Protein AF-A0A1H8UFS1-F1 (afdb_monomer_lite)

Organism: NCBI:txid673521

Sequence (118 aa):
MDVDGSPSAYRSLVWALHEAARREATVVAACVLDDRDGLPSAAATAAARARVDAQVLRAIGETGVHGRVRTAALERPVFDALSGAARGGDLVLVTGTGKRLLRPAVPRPPARRLARGA

pLDDT: mean 78.95, std 12.79, range [48.53, 96.0]

Foldseek 3Di:
DAPQPDPVSLVVLLVVLVVQLVVVHEAEYEHEDEDPDDDDDPV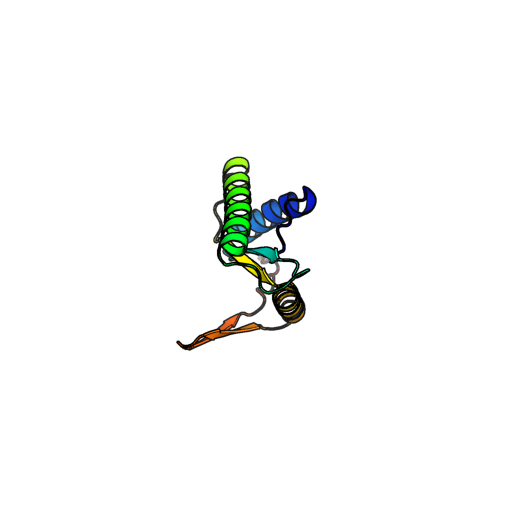NQVVRQVVSVVSNVVSCVVPVRDGHYDYGYYYPVVVVVVVVCPPQHWDWDQDPVGIDIHDPPPDDDPDDPPPPDD

Radius of gyration: 17.63 Å; chains: 1; bounding box: 48×38×59 Å

Secondary structure (DSSP, 8-state):
-B--S-HHHHHHHHHHHHHHHHHT-EEEEEEEE--SSSSPPHHHHHHHHHHHHHHHHHHHHHH----EEEEEEEEHHHHHHHHHHHTTPPEEEEETTEEEEE-----PPP--------

InterPro domains:
  IPR006016 UspA [PF00582] (3-98)

Structure (mmCIF, N/CA/C/O backbone):
data_AF-A0A1H8UFS1-F1
#
_entry.id   AF-A0A1H8UFS1-F1
#
loop_
_atom_site.group_PDB
_atom_site.id
_atom_site.type_symbol
_atom_site.label_atom_id
_atom_site.label_al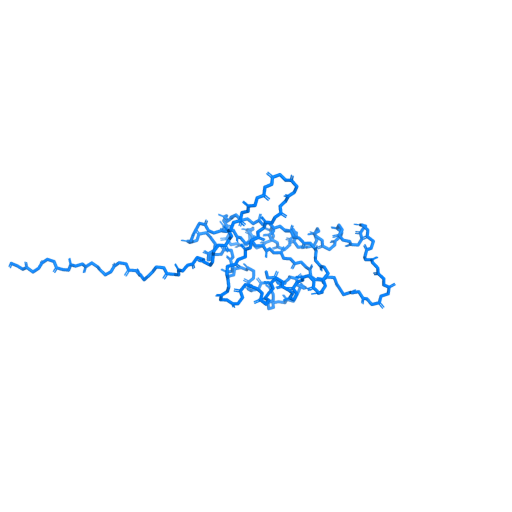t_id
_atom_site.label_comp_id
_atom_site.label_asym_id
_atom_site.label_entity_id
_atom_site.label_seq_id
_atom_site.pdbx_PDB_ins_code
_atom_site.Cartn_x
_atom_site.Cartn_y
_atom_site.Cartn_z
_atom_site.occupancy
_atom_site.B_iso_or_equiv
_atom_site.auth_seq_id
_atom_site.auth_comp_id
_atom_site.auth_asym_id
_atom_site.auth_atom_id
_atom_site.pdbx_PDB_model_num
ATOM 1 N N . MET A 1 1 ? -4.015 -0.264 -0.864 1.00 78.94 1 MET A N 1
ATOM 2 C CA . MET A 1 1 ? -4.328 0.860 -1.777 1.00 78.94 1 MET A CA 1
ATOM 3 C C . MET A 1 1 ? -3.207 0.986 -2.791 1.00 78.94 1 MET A C 1
ATOM 5 O O . MET A 1 1 ? -2.085 0.660 -2.416 1.00 78.94 1 MET A O 1
ATOM 9 N N . ASP A 1 2 ? -3.510 1.403 -4.019 1.00 84.38 2 ASP A N 1
ATOM 10 C CA . ASP A 1 2 ? -2.491 1.672 -5.043 1.00 84.38 2 ASP A CA 1
ATOM 11 C C . ASP A 1 2 ? -1.854 3.051 -4.810 1.00 84.38 2 ASP A C 1
ATOM 13 O O . ASP A 1 2 ? -2.535 4.005 -4.425 1.00 84.38 2 ASP A O 1
ATOM 17 N N . VAL A 1 3 ? -0.545 3.128 -4.999 1.00 83.69 3 VAL A N 1
ATOM 18 C CA . VAL A 1 3 ? 0.303 4.300 -4.814 1.00 83.69 3 VAL A CA 1
ATOM 19 C C . VAL A 1 3 ? 1.079 4.486 -6.114 1.00 83.69 3 VAL A C 1
ATOM 21 O O . VAL A 1 3 ? 2.217 4.044 -6.265 1.00 83.69 3 VAL A O 1
ATOM 24 N N . ASP A 1 4 ? 0.418 5.137 -7.066 1.00 80.88 4 ASP A N 1
ATOM 25 C CA . ASP A 1 4 ? 0.896 5.368 -8.434 1.00 80.88 4 ASP A CA 1
ATOM 26 C C . ASP A 1 4 ? 1.728 6.660 -8.581 1.00 80.88 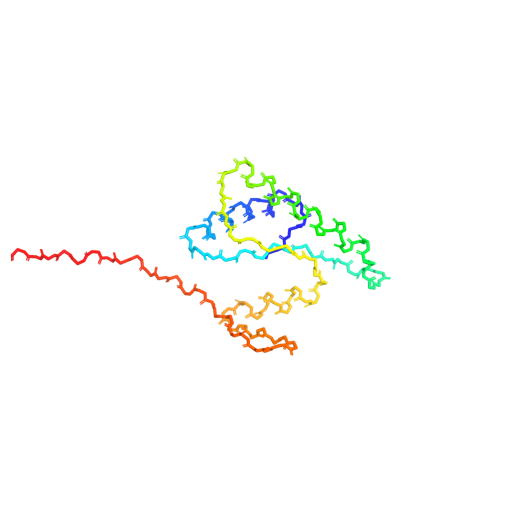4 ASP A C 1
ATOM 28 O O . ASP A 1 4 ? 2.224 6.978 -9.659 1.00 80.88 4 ASP A O 1
ATOM 32 N N . GLY A 1 5 ? 1.901 7.418 -7.491 1.00 79.31 5 GLY A N 1
ATOM 33 C CA . GLY A 1 5 ? 2.585 8.715 -7.486 1.00 79.31 5 GLY A CA 1
ATOM 34 C C . GLY A 1 5 ? 1.726 9.901 -7.918 1.00 79.31 5 GLY A C 1
ATOM 35 O O . GLY A 1 5 ? 2.217 11.030 -7.914 1.00 79.31 5 GLY A O 1
ATOM 36 N N . SER A 1 6 ? 0.444 9.690 -8.223 1.00 83.50 6 SER A N 1
ATOM 37 C CA . SER A 1 6 ? -0.490 10.783 -8.478 1.00 83.50 6 SER A CA 1
ATOM 38 C C . SER A 1 6 ? -0.781 11.591 -7.199 1.00 83.50 6 SER A C 1
ATOM 40 O O . SER A 1 6 ? -0.817 11.038 -6.090 1.00 83.50 6 SER A O 1
ATOM 42 N N . PRO A 1 7 ? -1.088 12.900 -7.311 1.00 84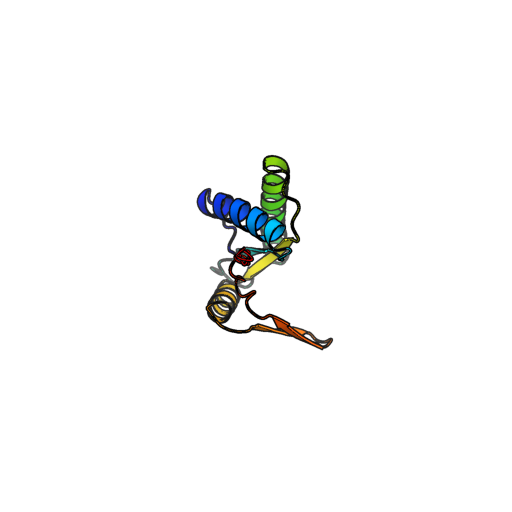.31 7 PRO A N 1
ATOM 43 C CA . PRO A 1 7 ? -1.508 13.704 -6.161 1.00 84.31 7 PRO A CA 1
ATOM 44 C C . PRO A 1 7 ? -2.748 13.144 -5.442 1.00 84.31 7 PRO A C 1
ATOM 46 O O . PRO A 1 7 ? -2.895 13.297 -4.230 1.00 84.31 7 PRO A O 1
ATOM 49 N N . SER A 1 8 ? -3.653 12.489 -6.173 1.00 79.19 8 SER A N 1
ATOM 50 C CA . SER A 1 8 ? -4.833 11.810 -5.623 1.00 79.19 8 SER A CA 1
ATOM 51 C C . SER A 1 8 ? -4.477 10.587 -4.781 1.00 79.19 8 SER A C 1
ATOM 53 O O . SER A 1 8 ? -5.025 10.430 -3.684 1.00 79.19 8 SER A O 1
ATOM 55 N N . ALA A 1 9 ? -3.553 9.745 -5.252 1.00 81.50 9 ALA A N 1
ATOM 56 C CA . ALA A 1 9 ? -3.077 8.599 -4.485 1.00 81.50 9 ALA A CA 1
ATOM 57 C C . ALA A 1 9 ? -2.348 9.057 -3.217 1.00 81.50 9 ALA A C 1
ATOM 59 O O . ALA A 1 9 ? -2.583 8.505 -2.143 1.00 81.50 9 ALA A O 1
ATOM 60 N N . TYR A 1 10 ? -1.567 10.139 -3.305 1.00 86.75 10 TYR A N 1
ATOM 61 C CA . TYR A 1 10 ? -0.892 10.717 -2.144 1.00 86.75 10 TYR A CA 1
ATOM 62 C C . TYR A 1 10 ? -1.871 11.230 -1.074 1.00 86.75 10 TYR A C 1
ATOM 64 O O . TYR A 1 10 ? -1.739 10.893 0.101 1.00 86.75 10 TYR A O 1
ATOM 72 N N . ARG A 1 11 ? -2.918 11.977 -1.459 1.00 86.06 11 ARG A N 1
ATOM 73 C CA . ARG A 1 11 ? -3.966 12.400 -0.505 1.00 86.06 11 ARG A CA 1
ATOM 74 C C . ARG A 1 11 ? -4.678 11.209 0.138 1.00 86.06 11 ARG A C 1
ATOM 76 O O . ARG A 1 11 ? -4.964 11.229 1.333 1.00 86.06 11 ARG A O 1
ATOM 83 N N . SER A 1 12 ? -4.939 10.167 -0.648 1.00 84.44 12 SER A N 1
ATOM 84 C CA . SER A 1 12 ? -5.558 8.934 -0.153 1.00 84.44 12 SER A CA 1
ATOM 85 C C . SER A 1 12 ? -4.647 8.198 0.834 1.00 84.44 12 SER A C 1
ATOM 87 O O . SER A 1 12 ? -5.138 7.643 1.814 1.00 84.44 12 SER A O 1
ATOM 89 N N . LEU A 1 13 ? -3.328 8.240 0.617 1.00 87.56 13 LEU A N 1
ATOM 90 C CA . LEU A 1 13 ? -2.329 7.667 1.519 1.00 87.56 13 LEU A CA 1
ATOM 91 C C . LEU A 1 13 ? -2.338 8.400 2.856 1.00 87.56 13 LEU A C 1
ATOM 93 O O . LEU A 1 13 ? -2.472 7.759 3.893 1.00 87.56 13 LEU A O 1
ATOM 97 N N . VAL A 1 14 ? -2.274 9.732 2.832 1.00 91.62 14 VAL A N 1
ATOM 98 C CA . VAL A 1 14 ? -2.355 10.564 4.042 1.00 91.62 14 VAL A CA 1
ATOM 99 C C . VAL A 1 14 ? -3.622 10.243 4.838 1.00 91.62 14 VAL A C 1
ATOM 101 O O . VAL A 1 14 ? -3.550 9.974 6.038 1.00 91.62 14 VAL A O 1
ATOM 104 N N . TRP A 1 15 ? -4.777 10.185 4.171 1.00 88.62 15 TRP A N 1
ATOM 105 C CA . TRP A 1 15 ? -6.031 9.807 4.823 1.00 88.62 15 TRP A CA 1
ATOM 106 C C . TRP A 1 15 ? -5.972 8.398 5.433 1.00 88.62 15 TRP A C 1
ATOM 108 O O . TRP A 1 15 ? -6.351 8.209 6.589 1.00 88.62 15 TRP A O 1
ATOM 118 N N . ALA A 1 16 ? -5.453 7.414 4.692 1.00 85.12 16 ALA A N 1
ATOM 119 C CA . ALA A 1 16 ? -5.345 6.037 5.164 1.00 85.12 16 ALA A CA 1
ATOM 120 C C . ALA A 1 16 ? -4.426 5.914 6.390 1.00 85.12 16 ALA A C 1
ATOM 122 O O . ALA A 1 16 ? -4.741 5.152 7.302 1.00 85.12 16 ALA A O 1
ATOM 123 N N . LEU A 1 17 ? -3.329 6.677 6.447 1.00 88.44 17 LEU A N 1
ATOM 124 C CA . LEU A 1 17 ? -2.431 6.721 7.605 1.00 88.44 17 LEU A CA 1
ATOM 125 C C . LEU A 1 17 ? -3.130 7.284 8.844 1.00 88.44 17 LEU A C 1
ATOM 127 O O . LEU A 1 17 ? -3.067 6.667 9.910 1.00 88.44 17 LEU A O 1
ATOM 131 N N . HIS A 1 18 ? -3.843 8.406 8.704 1.00 87.12 18 HIS A N 1
ATOM 132 C CA . HIS A 1 18 ? -4.648 8.973 9.791 1.00 87.12 18 HIS A CA 1
ATOM 133 C C . HIS A 1 18 ? -5.683 7.972 10.306 1.00 87.12 18 HIS A C 1
ATOM 135 O O . HIS A 1 18 ? -5.828 7.768 11.513 1.00 87.12 18 HIS A O 1
ATOM 141 N N . GLU A 1 19 ? -6.383 7.308 9.391 1.00 83.81 19 GLU A N 1
ATOM 142 C CA . GLU A 1 19 ? -7.387 6.312 9.743 1.00 83.81 19 GLU A CA 1
ATOM 143 C C . GLU A 1 19 ? -6.793 5.072 10.408 1.00 83.81 19 GLU A C 1
ATOM 145 O O . GLU A 1 19 ? -7.391 4.519 11.334 1.00 83.81 19 GLU A O 1
ATOM 150 N N . ALA A 1 20 ? -5.601 4.659 9.991 1.00 81.56 20 ALA A N 1
ATOM 151 C CA . ALA A 1 20 ? -4.892 3.545 10.593 1.00 81.56 20 ALA A CA 1
ATOM 152 C C . ALA A 1 20 ? -4.430 3.850 12.013 1.00 81.56 20 ALA A C 1
ATOM 154 O O . ALA A 1 20 ? -4.632 3.022 12.898 1.00 81.56 20 ALA A O 1
ATOM 155 N N . ALA A 1 21 ? -3.884 5.044 12.249 1.00 85.38 21 ALA A N 1
ATOM 156 C CA . ALA A 1 21 ? -3.516 5.489 13.587 1.00 85.38 21 ALA A CA 1
ATOM 157 C C . ALA A 1 21 ? -4.744 5.568 14.507 1.00 85.38 21 ALA A C 1
ATOM 159 O O . ALA A 1 21 ? -4.715 5.055 15.622 1.00 85.38 21 ALA A O 1
ATOM 160 N N . ARG A 1 22 ? -5.861 6.118 14.013 1.00 83.12 22 ARG A N 1
ATOM 161 C CA . ARG A 1 22 ? -7.114 6.238 14.776 1.00 83.12 22 ARG A CA 1
ATOM 162 C C . ARG A 1 22 ? -7.741 4.890 15.146 1.00 83.12 22 ARG A C 1
ATOM 164 O O . ARG A 1 22 ? -8.457 4.807 16.140 1.00 83.12 22 ARG A O 1
ATOM 171 N N . ARG A 1 23 ? -7.540 3.857 14.325 1.00 78.94 23 ARG A N 1
ATOM 172 C CA . ARG A 1 23 ? -8.179 2.534 14.468 1.00 78.94 23 ARG A CA 1
ATOM 173 C C . ARG A 1 23 ? -7.210 1.420 14.869 1.00 78.94 23 ARG A C 1
ATOM 175 O O . ARG A 1 23 ? -7.605 0.258 14.848 1.00 78.94 23 ARG A O 1
ATOM 182 N N . GLU A 1 24 ? -5.955 1.757 15.164 1.00 80.25 24 GLU A N 1
ATOM 183 C CA . GLU A 1 24 ? -4.861 0.798 15.389 1.00 80.25 24 GLU A CA 1
ATOM 184 C C . GLU A 1 24 ? -4.722 -0.252 14.261 1.00 80.25 24 GLU A C 1
ATOM 186 O O . GLU A 1 24 ? -4.320 -1.401 14.476 1.00 80.25 24 GLU A O 1
ATOM 191 N N . ALA A 1 25 ? -5.067 0.143 13.033 1.00 77.56 25 ALA A N 1
ATOM 192 C CA . ALA A 1 25 ? -5.072 -0.724 11.8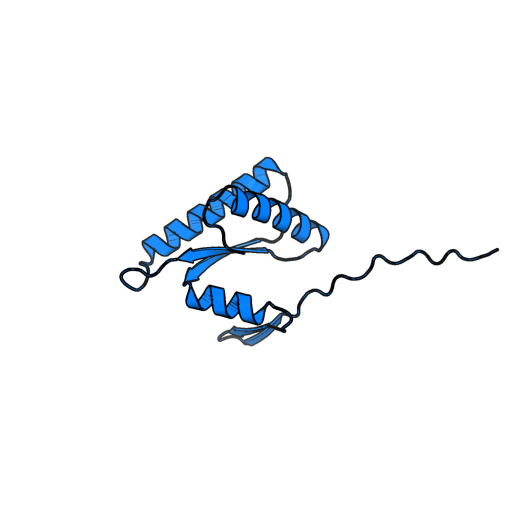62 1.00 77.56 25 ALA A CA 1
ATOM 193 C C . ALA A 1 25 ? -3.721 -0.703 11.126 1.00 77.56 25 ALA A C 1
ATOM 195 O O . ALA A 1 25 ? -2.857 0.139 11.377 1.00 77.56 25 ALA A O 1
ATOM 196 N N . THR A 1 26 ? -3.548 -1.643 10.194 1.00 84.56 26 THR A N 1
ATOM 197 C CA . THR A 1 26 ? -2.374 -1.704 9.313 1.00 84.56 26 THR A CA 1
ATOM 198 C C . THR A 1 26 ? -2.746 -1.246 7.908 1.00 84.56 26 THR A C 1
ATOM 200 O O . THR A 1 26 ? -3.671 -1.792 7.308 1.00 84.56 26 THR A O 1
ATOM 203 N N . VAL A 1 27 ? -1.992 -0.298 7.354 1.00 84.75 27 VAL A N 1
ATOM 204 C CA . VAL A 1 27 ? -2.088 0.102 5.943 1.00 84.75 27 VAL A CA 1
ATOM 205 C C . VAL A 1 27 ? -1.166 -0.772 5.113 1.00 84.75 27 VAL A C 1
ATOM 207 O O . VAL A 1 27 ? 0.014 -0.910 5.427 1.00 84.75 27 VAL A O 1
ATOM 210 N N . VAL A 1 28 ? -1.698 -1.330 4.027 1.00 88.75 28 VAL A N 1
ATOM 211 C CA . VAL A 1 28 ? -0.891 -1.924 2.958 1.00 88.75 28 VAL A CA 1
ATOM 212 C C . VAL A 1 28 ? -0.871 -0.942 1.787 1.00 88.75 28 VAL A C 1
ATOM 214 O O . VAL A 1 28 ? -1.863 -0.796 1.060 1.00 88.75 28 VAL A O 1
ATOM 217 N N . ALA A 1 29 ? 0.248 -0.234 1.652 1.00 90.00 29 ALA A N 1
ATOM 218 C CA . ALA A 1 29 ? 0.531 0.665 0.542 1.00 90.00 29 ALA A CA 1
ATOM 219 C C . ALA A 1 29 ? 1.229 -0.145 -0.556 1.00 90.00 29 ALA A C 1
ATOM 221 O O . ALA A 1 29 ? 2.333 -0.647 -0.355 1.00 90.00 29 ALA A O 1
ATOM 222 N N . ALA A 1 30 ? 0.565 -0.332 -1.688 1.00 89.19 30 ALA A N 1
ATOM 223 C CA . ALA A 1 30 ? 1.095 -1.107 -2.798 1.00 89.19 30 ALA A CA 1
ATOM 224 C C . ALA A 1 30 ? 1.308 -0.195 -4.001 1.00 89.19 30 ALA A C 1
ATOM 226 O O . ALA A 1 30 ? 0.508 0.703 -4.211 1.00 89.19 30 ALA A O 1
ATOM 227 N N . CYS A 1 31 ? 2.345 -0.436 -4.793 1.00 90.12 31 CYS A N 1
ATOM 228 C CA . CYS A 1 31 ? 2.386 0.041 -6.174 1.00 90.12 31 CYS A CA 1
ATOM 229 C C . CYS A 1 31 ? 1.998 -1.112 -7.091 1.00 90.12 31 CYS A C 1
ATOM 231 O O . CYS A 1 31 ? 2.468 -2.240 -6.900 1.00 90.12 31 CYS A O 1
ATOM 233 N N . VAL A 1 32 ? 1.136 -0.836 -8.064 1.00 89.75 32 VAL A N 1
ATOM 234 C CA . VAL A 1 32 ? 0.777 -1.831 -9.068 1.00 89.75 32 VAL A CA 1
ATOM 235 C C . VAL A 1 32 ? 1.715 -1.731 -10.264 1.00 89.75 32 VAL A C 1
ATOM 237 O O . VAL A 1 32 ? 1.878 -0.673 -10.868 1.00 89.75 32 VAL A O 1
ATOM 240 N N . LEU A 1 33 ? 2.362 -2.847 -10.576 1.00 88.19 33 LEU A N 1
ATOM 241 C CA . LEU A 1 33 ? 3.232 -3.007 -11.728 1.00 88.19 33 LEU A CA 1
ATOM 242 C C . LEU A 1 33 ? 2.356 -3.353 -12.935 1.00 88.19 33 LEU A C 1
ATOM 244 O O . LEU A 1 33 ? 1.643 -4.360 -12.911 1.00 88.19 33 LEU A O 1
ATOM 248 N N . ASP A 1 34 ? 2.397 -2.509 -13.966 1.00 75.25 34 ASP A N 1
ATOM 249 C CA . ASP A 1 34 ? 1.802 -2.838 -15.259 1.00 75.25 34 ASP A CA 1
ATOM 250 C C . ASP A 1 34 ? 2.763 -3.744 -16.026 1.00 75.25 34 ASP A C 1
ATOM 252 O O . ASP A 1 34 ? 3.878 -3.353 -16.378 1.00 75.25 34 ASP A O 1
ATOM 256 N N . ASP A 1 35 ? 2.303 -4.964 -16.269 1.00 65.06 35 ASP A N 1
ATOM 257 C CA . ASP A 1 35 ? 2.975 -5.940 -17.110 1.00 65.06 35 ASP A CA 1
ATOM 258 C C . ASP A 1 35 ? 2.625 -5.638 -18.572 1.00 65.06 35 ASP A C 1
ATOM 260 O O . ASP A 1 35 ? 1.576 -6.048 -19.073 1.00 65.06 35 ASP A O 1
ATOM 264 N N . ARG A 1 36 ? 3.447 -4.815 -19.232 1.00 61.22 36 ARG A N 1
ATOM 265 C CA . ARG A 1 36 ? 3.298 -4.572 -20.675 1.00 61.22 36 ARG A CA 1
ATOM 266 C C . ARG A 1 36 ? 4.211 -5.446 -21.534 1.00 61.22 36 ARG A C 1
ATOM 268 O O . ARG A 1 36 ? 3.897 -5.594 -22.705 1.00 61.22 36 ARG A O 1
ATOM 275 N N . ASP A 1 37 ? 5.254 -6.063 -20.965 1.00 55.34 37 ASP A N 1
ATOM 276 C CA . ASP A 1 37 ? 6.295 -6.779 -21.729 1.00 55.34 37 ASP A CA 1
ATOM 277 C C . ASP A 1 37 ? 6.904 -8.017 -21.010 1.00 55.34 37 ASP A C 1
ATOM 279 O O . ASP A 1 37 ? 7.922 -8.551 -21.456 1.00 55.34 37 ASP A O 1
ATOM 283 N N . GLY A 1 38 ? 6.313 -8.509 -19.912 1.00 65.06 38 GLY A N 1
ATOM 284 C CA . GLY A 1 38 ? 6.748 -9.700 -19.168 1.00 65.06 38 GLY A CA 1
ATOM 285 C C . GLY A 1 38 ? 6.943 -9.478 -17.659 1.00 65.06 38 GLY A C 1
ATOM 286 O O . GLY A 1 38 ? 6.864 -8.357 -17.151 1.00 65.06 38 GLY A O 1
ATOM 287 N N . LEU A 1 39 ? 7.265 -10.568 -16.938 1.00 66.94 39 LEU A N 1
ATOM 288 C CA . LEU A 1 39 ? 7.447 -10.554 -15.479 1.00 66.94 39 LEU A CA 1
ATOM 289 C C . LEU A 1 39 ? 8.377 -9.407 -15.044 1.00 66.94 39 LEU A C 1
ATOM 291 O O . LEU A 1 39 ? 9.522 -9.333 -15.511 1.00 66.94 39 LEU A O 1
ATOM 295 N N . PRO A 1 40 ? 7.934 -8.528 -14.126 1.00 72.31 40 PRO A N 1
ATOM 296 C CA . PRO A 1 40 ? 8.734 -7.392 -13.711 1.00 72.31 40 PRO A CA 1
ATOM 297 C C . PRO A 1 40 ? 10.037 -7.869 -13.072 1.00 72.31 40 PRO A C 1
ATOM 299 O O . PRO A 1 40 ? 10.051 -8.711 -12.169 1.00 72.31 40 PRO A O 1
ATOM 302 N N . SER A 1 41 ? 11.159 -7.309 -13.531 1.00 86.06 41 SER A N 1
ATOM 303 C CA . SER A 1 41 ? 12.468 -7.663 -12.987 1.00 86.06 41 SER A CA 1
ATOM 304 C C . SER A 1 41 ? 12.527 -7.372 -11.485 1.00 86.06 41 SER A C 1
ATOM 306 O O . SER A 1 41 ? 11.914 -6.423 -10.988 1.00 86.06 41 SER A O 1
ATOM 308 N N . ALA A 1 42 ? 13.318 -8.150 -10.742 1.00 86.81 42 ALA A N 1
ATOM 309 C CA . ALA A 1 42 ? 13.502 -7.925 -9.306 1.00 86.81 42 ALA A CA 1
ATOM 310 C C . ALA A 1 42 ? 13.960 -6.484 -8.999 1.00 86.81 42 ALA A C 1
ATOM 312 O O . ALA A 1 42 ? 13.525 -5.891 -8.012 1.00 86.81 42 ALA A O 1
ATOM 313 N N . ALA A 1 43 ? 14.780 -5.899 -9.879 1.00 87.81 43 ALA A N 1
ATOM 314 C CA . ALA A 1 43 ? 15.221 -4.512 -9.780 1.00 87.81 43 ALA A CA 1
ATOM 315 C C . ALA A 1 43 ? 14.068 -3.512 -9.973 1.00 87.81 43 ALA A C 1
ATOM 317 O O . ALA A 1 43 ? 13.951 -2.567 -9.193 1.00 87.81 43 ALA A O 1
ATOM 318 N N . ALA A 1 44 ? 13.186 -3.729 -10.956 1.00 86.44 44 ALA A N 1
ATOM 319 C CA . ALA A 1 44 ? 12.012 -2.883 -11.175 1.00 86.44 44 ALA A CA 1
ATOM 320 C C . ALA A 1 44 ? 11.038 -2.956 -9.989 1.00 86.44 44 ALA A C 1
ATOM 322 O O . ALA A 1 44 ? 10.571 -1.926 -9.502 1.00 86.44 44 ALA A O 1
ATOM 323 N N . THR A 1 45 ? 10.806 -4.160 -9.466 1.00 89.25 45 THR A N 1
ATOM 324 C CA . THR A 1 45 ? 9.983 -4.403 -8.274 1.00 89.25 45 THR A CA 1
ATOM 325 C C . THR A 1 45 ? 10.562 -3.704 -7.040 1.00 89.25 45 THR A C 1
ATOM 327 O O . THR A 1 45 ? 9.834 -3.029 -6.308 1.00 89.25 45 THR A O 1
ATOM 330 N N . ALA A 1 46 ? 11.878 -3.798 -6.824 1.00 90.50 46 ALA A N 1
ATOM 331 C CA . ALA A 1 46 ? 12.560 -3.117 -5.726 1.00 90.50 46 ALA A CA 1
ATOM 332 C C . ALA A 1 46 ? 12.491 -1.587 -5.862 1.00 90.50 46 ALA A C 1
ATOM 334 O O . ALA A 1 46 ? 12.170 -0.901 -4.893 1.00 90.50 46 ALA A O 1
ATOM 335 N N . ALA A 1 47 ? 12.724 -1.051 -7.063 1.00 90.19 47 ALA A N 1
ATOM 336 C CA . ALA A 1 47 ? 12.633 0.382 -7.332 1.00 90.19 47 ALA A CA 1
ATOM 337 C C . ALA A 1 47 ? 11.206 0.913 -7.134 1.00 90.19 47 ALA A C 1
ATOM 339 O O . ALA A 1 47 ? 11.004 1.978 -6.548 1.00 90.19 47 ALA A O 1
ATOM 340 N N . ALA A 1 48 ? 10.195 0.165 -7.578 1.00 90.31 48 ALA A N 1
ATOM 341 C CA . ALA A 1 48 ? 8.799 0.522 -7.374 1.00 90.31 48 ALA A CA 1
ATOM 342 C C . ALA A 1 48 ? 8.443 0.545 -5.882 1.00 90.31 48 ALA A C 1
ATOM 344 O O . ALA A 1 48 ? 7.899 1.540 -5.402 1.00 90.31 48 ALA A O 1
ATOM 345 N N . ARG A 1 49 ? 8.850 -0.484 -5.127 1.00 92.06 49 ARG A N 1
ATOM 346 C CA . ARG A 1 49 ? 8.668 -0.520 -3.673 1.00 92.06 49 ARG A CA 1
ATOM 347 C C . ARG A 1 49 ? 9.367 0.647 -2.971 1.00 92.06 49 ARG A C 1
ATOM 349 O O . ARG A 1 49 ? 8.737 1.301 -2.147 1.00 92.06 49 ARG A O 1
ATOM 356 N N . ALA A 1 50 ? 10.607 0.962 -3.345 1.00 93.25 50 ALA A N 1
ATOM 357 C CA . ALA A 1 50 ? 11.354 2.081 -2.770 1.00 93.25 50 ALA A CA 1
ATOM 358 C C . ALA A 1 50 ? 10.659 3.436 -3.005 1.00 93.25 50 ALA A C 1
ATOM 360 O O . ALA A 1 50 ? 10.659 4.295 -2.124 1.00 93.25 50 ALA A O 1
ATOM 361 N N . ARG A 1 51 ? 10.006 3.629 -4.161 1.00 91.88 51 ARG A N 1
ATOM 362 C CA . ARG A 1 51 ? 9.188 4.830 -4.415 1.00 91.88 51 ARG A CA 1
ATOM 363 C C . ARG A 1 51 ? 7.983 4.915 -3.478 1.00 91.88 51 ARG A C 1
ATOM 365 O O . ARG A 1 51 ? 7.676 6.003 -2.994 1.00 91.88 51 ARG A O 1
ATOM 372 N N . VAL A 1 52 ? 7.320 3.792 -3.201 1.00 92.94 52 VAL A N 1
ATOM 373 C CA . VAL A 1 52 ? 6.221 3.744 -2.222 1.00 92.94 52 VAL A CA 1
ATOM 374 C C . VAL A 1 52 ? 6.741 4.040 -0.818 1.00 92.94 52 VAL A C 1
ATOM 376 O O . VAL A 1 52 ? 6.147 4.859 -0.121 1.00 92.94 52 VAL A O 1
ATOM 379 N N . ASP A 1 53 ? 7.869 3.443 -0.423 1.00 94.81 53 ASP A N 1
ATOM 380 C CA . ASP A 1 53 ? 8.514 3.714 0.867 1.00 94.81 53 ASP A CA 1
ATOM 381 C C . ASP A 1 53 ? 8.821 5.210 1.026 1.00 94.81 53 ASP A C 1
ATOM 383 O O . ASP A 1 53 ? 8.479 5.806 2.047 1.00 94.81 53 ASP A O 1
ATOM 387 N N . ALA A 1 54 ? 9.375 5.851 -0.007 1.00 95.38 54 ALA A N 1
ATOM 388 C CA . ALA A 1 54 ? 9.651 7.285 0.001 1.00 95.38 54 ALA A CA 1
ATOM 389 C C . ALA A 1 54 ? 8.379 8.135 0.171 1.00 95.38 54 ALA A C 1
ATOM 391 O O . ALA A 1 54 ? 8.391 9.109 0.923 1.00 95.38 54 ALA A O 1
ATOM 392 N N . GLN A 1 55 ? 7.266 7.771 -0.475 1.00 93.94 55 GLN A N 1
ATOM 393 C CA . GLN A 1 55 ? 5.993 8.484 -0.304 1.00 93.94 55 GLN A CA 1
ATOM 394 C C . GLN A 1 55 ? 5.395 8.295 1.090 1.00 93.94 55 GLN A C 1
ATOM 396 O O . GLN A 1 55 ? 4.857 9.246 1.654 1.00 93.94 55 GLN A O 1
ATOM 401 N N . VAL A 1 56 ? 5.515 7.097 1.666 1.00 94.31 56 VAL A N 1
ATOM 402 C CA . VAL A 1 56 ? 5.099 6.831 3.049 1.00 94.31 56 VAL A CA 1
ATOM 403 C C . VAL A 1 56 ? 5.934 7.660 4.019 1.00 94.31 56 VAL A C 1
ATOM 405 O O . VAL A 1 56 ? 5.368 8.346 4.865 1.00 94.31 56 VAL A O 1
ATOM 408 N N . LEU A 1 57 ? 7.262 7.654 3.877 1.00 95.75 57 LEU A N 1
ATOM 409 C CA . LEU A 1 57 ? 8.158 8.449 4.720 1.00 95.75 57 LEU A CA 1
ATOM 410 C C . LEU A 1 57 ? 7.874 9.945 4.597 1.00 95.75 57 LEU A C 1
ATOM 412 O O . LEU A 1 57 ? 7.826 10.640 5.609 1.00 95.75 57 LEU A O 1
ATOM 416 N N . ARG A 1 58 ? 7.623 10.430 3.378 1.00 95.12 58 ARG A N 1
ATOM 417 C CA . ARG A 1 58 ? 7.213 11.814 3.137 1.00 95.12 58 ARG A CA 1
ATOM 418 C C . ARG A 1 58 ? 5.906 12.144 3.859 1.00 95.12 58 ARG A C 1
ATOM 420 O O . ARG A 1 58 ? 5.859 13.129 4.585 1.00 95.12 58 ARG A O 1
ATOM 427 N N . ALA A 1 59 ? 4.878 11.308 3.713 1.00 93.38 59 ALA A N 1
ATOM 428 C CA . ALA A 1 59 ? 3.589 11.522 4.365 1.00 93.38 59 ALA A CA 1
ATOM 429 C C . ALA A 1 59 ? 3.711 11.510 5.896 1.00 93.38 59 ALA A C 1
ATOM 431 O O . ALA A 1 59 ? 3.105 12.343 6.565 1.00 93.38 59 ALA A O 1
ATOM 432 N N . ILE A 1 60 ? 4.526 10.612 6.458 1.00 94.69 60 ILE A N 1
ATOM 433 C CA . ILE A 1 60 ? 4.821 10.582 7.897 1.00 94.69 60 ILE A CA 1
ATOM 434 C C . ILE A 1 60 ? 5.539 11.868 8.319 1.00 94.69 60 ILE A C 1
ATOM 436 O O . ILE A 1 60 ? 5.136 12.487 9.299 1.00 94.69 60 ILE A O 1
ATOM 440 N N . GLY A 1 61 ? 6.558 12.300 7.571 1.00 96.00 61 GLY A N 1
ATOM 441 C CA . GLY A 1 61 ? 7.297 13.531 7.857 1.00 96.00 61 GLY A CA 1
ATOM 442 C C . GLY A 1 61 ? 6.425 14.788 7.794 1.00 96.00 61 GLY A C 1
ATOM 443 O O . GLY A 1 61 ? 6.568 15.669 8.635 1.00 96.00 61 GLY A O 1
ATOM 444 N N . GLU A 1 62 ? 5.493 14.860 6.842 1.00 95.19 62 GLU A N 1
ATOM 445 C CA . GLU A 1 62 ? 4.585 16.003 6.677 1.00 95.19 62 GLU A CA 1
ATOM 446 C C . GLU A 1 62 ? 3.454 16.034 7.719 1.00 95.19 62 GLU A C 1
ATOM 448 O O . GLU A 1 62 ? 2.992 17.111 8.088 1.00 95.19 62 GLU A O 1
ATOM 453 N N . THR A 1 63 ? 2.984 14.875 8.191 1.00 92.31 63 THR A N 1
ATOM 454 C CA . THR A 1 63 ? 1.773 14.784 9.035 1.00 92.31 63 THR A CA 1
ATOM 455 C C . THR A 1 63 ? 2.047 14.424 10.492 1.00 92.31 63 THR A C 1
ATOM 457 O O . THR A 1 63 ? 1.176 14.600 11.342 1.00 92.31 63 THR A O 1
ATOM 460 N N . GLY A 1 64 ? 3.223 13.872 10.796 1.00 93.06 64 GLY A N 1
ATOM 461 C CA . GLY A 1 64 ? 3.558 13.322 12.110 1.00 93.06 64 GLY A CA 1
ATOM 462 C C . GLY A 1 64 ? 2.768 12.063 12.488 1.00 93.06 64 GLY A C 1
ATOM 463 O O . GLY A 1 64 ? 2.850 11.606 13.631 1.00 93.06 64 GLY A O 1
ATOM 464 N N . VAL A 1 65 ? 1.989 11.480 11.571 1.00 89.69 65 VAL A N 1
ATOM 465 C CA . VAL A 1 65 ? 1.174 10.295 11.858 1.00 89.69 65 VAL A CA 1
ATOM 466 C C . VAL A 1 65 ? 2.019 9.032 11.787 1.00 89.69 65 VAL A C 1
ATOM 468 O O . VAL A 1 65 ? 2.517 8.654 10.731 1.00 89.69 65 VAL A O 1
ATOM 471 N N . HIS A 1 66 ? 2.101 8.325 12.911 1.00 81.12 66 HIS A N 1
ATOM 472 C CA . HIS A 1 66 ? 2.830 7.067 13.029 1.00 81.12 66 HIS A CA 1
ATOM 473 C C . HIS A 1 66 ? 1.827 5.912 13.140 1.00 81.12 66 HIS A C 1
ATOM 475 O O . HIS A 1 66 ? 1.288 5.629 14.208 1.00 81.12 66 HIS A O 1
ATOM 481 N N . GLY A 1 67 ? 1.532 5.270 12.008 1.00 75.50 67 GLY A N 1
ATOM 482 C CA . GLY A 1 67 ? 0.668 4.089 11.920 1.00 75.50 67 GLY A CA 1
ATOM 483 C C . GLY A 1 67 ? 1.448 2.833 11.532 1.00 75.50 67 GLY A C 1
ATOM 484 O O . GLY A 1 67 ? 2.589 2.905 11.074 1.00 75.50 67 GLY A O 1
ATOM 485 N N . ARG A 1 68 ? 0.833 1.651 11.670 1.00 85.88 68 ARG A N 1
ATOM 486 C CA . ARG A 1 68 ? 1.421 0.413 11.136 1.00 85.88 68 ARG A CA 1
ATOM 487 C C . ARG A 1 68 ? 1.276 0.425 9.616 1.00 85.88 68 ARG A C 1
ATOM 489 O O . ARG A 1 68 ? 0.160 0.378 9.105 1.00 85.88 68 ARG A O 1
ATOM 496 N N . VAL A 1 69 ? 2.390 0.453 8.893 1.00 88.50 69 VAL A N 1
ATOM 497 C CA . VAL A 1 69 ? 2.398 0.446 7.424 1.00 88.50 69 VAL A CA 1
ATOM 498 C C . VAL A 1 69 ? 3.236 -0.717 6.916 1.00 88.50 69 VAL A C 1
ATOM 500 O O . VAL A 1 69 ? 4.287 -1.043 7.468 1.00 88.50 69 VAL A O 1
ATOM 503 N N . ARG A 1 70 ? 2.759 -1.362 5.855 1.00 90.94 70 ARG A N 1
ATOM 504 C CA . ARG A 1 70 ? 3.505 -2.330 5.054 1.00 90.94 70 ARG A CA 1
ATOM 505 C C . ARG A 1 70 ? 3.489 -1.864 3.606 1.00 90.94 70 ARG A C 1
ATOM 507 O O . ARG A 1 70 ? 2.439 -1.465 3.106 1.00 90.94 70 ARG A O 1
ATOM 514 N N . THR A 1 71 ? 4.640 -1.934 2.952 1.00 91.19 71 THR A N 1
ATOM 515 C CA . THR A 1 71 ? 4.791 -1.576 1.542 1.00 91.19 71 THR A CA 1
ATOM 516 C C . THR A 1 71 ? 4.971 -2.813 0.679 1.00 91.19 71 THR A C 1
ATOM 518 O O . THR A 1 71 ? 5.603 -3.789 1.094 1.00 91.19 71 THR A O 1
ATOM 521 N N . ALA A 1 72 ? 4.386 -2.783 -0.514 1.00 90.38 72 ALA A N 1
ATOM 522 C CA . ALA A 1 72 ? 4.448 -3.873 -1.476 1.00 90.38 72 ALA A CA 1
ATOM 523 C C . ALA A 1 72 ? 4.527 -3.344 -2.914 1.00 90.38 72 ALA A C 1
ATOM 525 O O . ALA A 1 72 ? 4.126 -2.219 -3.209 1.00 90.38 72 ALA A O 1
ATOM 526 N N . ALA A 1 73 ? 5.018 -4.190 -3.808 1.00 91.12 73 ALA A N 1
ATOM 527 C CA . ALA A 1 73 ? 4.839 -4.053 -5.244 1.00 91.12 73 ALA A CA 1
ATOM 528 C C . ALA A 1 73 ? 4.063 -5.289 -5.703 1.00 91.12 73 ALA A C 1
ATOM 530 O O . ALA A 1 73 ? 4.408 -6.402 -5.301 1.00 91.12 73 ALA A O 1
ATOM 531 N N . LEU A 1 74 ? 2.975 -5.087 -6.439 1.00 88.44 74 LEU A N 1
ATOM 532 C CA . LEU A 1 74 ? 2.051 -6.147 -6.837 1.00 88.44 74 LEU A CA 1
ATOM 533 C C . LEU A 1 74 ? 1.827 -6.089 -8.340 1.00 88.44 74 LEU A C 1
ATOM 535 O O . LEU A 1 74 ? 1.741 -5.007 -8.909 1.00 88.44 74 LEU A O 1
ATOM 539 N N . GLU A 1 75 ? 1.663 -7.240 -8.972 1.00 87.06 75 GLU A N 1
ATOM 540 C CA . GLU A 1 75 ? 1.143 -7.299 -10.336 1.00 87.06 75 GLU A CA 1
ATOM 541 C C . GLU A 1 75 ? -0.344 -6.919 -10.353 1.00 87.06 75 GLU A C 1
ATOM 543 O O . GLU A 1 75 ? -1.075 -7.167 -9.382 1.00 87.06 75 GLU A O 1
ATOM 548 N N . ARG A 1 76 ? -0.810 -6.346 -11.471 1.00 87.19 76 ARG A N 1
ATOM 549 C CA . ARG A 1 76 ? -2.212 -5.929 -11.644 1.00 87.19 76 ARG A CA 1
ATOM 550 C C . ARG A 1 76 ? -3.228 -7.032 -11.305 1.00 87.19 76 ARG A C 1
ATOM 552 O O . ARG A 1 76 ? -4.107 -6.751 -10.489 1.00 87.19 76 ARG A O 1
ATOM 559 N N . PRO A 1 77 ? -3.096 -8.286 -11.787 1.00 86.69 77 PRO A N 1
ATOM 560 C CA . PRO A 1 77 ? -4.066 -9.337 -11.469 1.00 86.69 77 PRO A CA 1
ATOM 561 C C . PRO A 1 77 ? -4.141 -9.654 -9.969 1.00 86.69 77 PRO A C 1
ATOM 563 O O . PRO A 1 77 ? -5.221 -9.906 -9.435 1.00 86.69 77 PRO A O 1
ATOM 566 N N . VAL A 1 78 ? -3.006 -9.601 -9.261 1.00 86.69 78 VAL A N 1
ATOM 567 C CA . VAL A 1 78 ? -2.949 -9.828 -7.807 1.00 86.69 78 VAL A CA 1
ATOM 568 C C . VAL A 1 78 ? -3.648 -8.696 -7.063 1.00 86.69 78 VAL A C 1
ATOM 570 O O . VAL A 1 78 ? -4.424 -8.940 -6.137 1.00 86.69 78 VAL A O 1
ATOM 573 N N . PHE A 1 79 ? -3.393 -7.452 -7.468 1.00 86.56 79 PHE A N 1
ATOM 574 C CA . PHE A 1 79 ? -4.050 -6.293 -6.881 1.00 86.56 79 PHE A CA 1
ATOM 575 C C . PHE A 1 79 ? -5.569 -6.329 -7.083 1.00 86.56 79 PHE A C 1
ATOM 577 O O . PHE A 1 79 ? -6.314 -6.062 -6.136 1.00 86.56 79 PHE A O 1
ATOM 584 N N . ASP A 1 80 ? -6.031 -6.702 -8.275 1.00 86.31 80 ASP A N 1
ATOM 585 C CA . ASP A 1 80 ? -7.455 -6.796 -8.594 1.00 86.31 80 ASP A CA 1
ATOM 586 C C . ASP A 1 80 ? -8.137 -7.918 -7.805 1.00 86.31 80 ASP A C 1
ATOM 588 O O . ASP A 1 80 ? -9.201 -7.696 -7.221 1.00 86.31 80 ASP A O 1
ATOM 592 N N . ALA A 1 81 ? -7.495 -9.086 -7.686 1.00 84.81 81 ALA A N 1
ATOM 593 C CA . ALA A 1 81 ? -7.989 -10.193 -6.870 1.00 84.81 81 ALA A CA 1
ATOM 594 C C . ALA A 1 81 ? -8.120 -9.803 -5.387 1.00 84.81 81 ALA A C 1
ATOM 596 O O . ALA A 1 81 ? -9.160 -10.040 -4.768 1.00 84.81 81 ALA A O 1
ATOM 597 N N . LEU A 1 82 ? -7.100 -9.147 -4.817 1.00 83.81 82 LEU A N 1
ATOM 598 C CA . LEU A 1 82 ? -7.137 -8.659 -3.434 1.00 83.81 82 LEU A CA 1
ATOM 599 C C . LEU A 1 82 ? -8.195 -7.570 -3.238 1.00 83.81 82 LEU A C 1
ATOM 601 O O . LEU A 1 82 ? -8.907 -7.575 -2.235 1.00 83.81 82 LEU A O 1
ATOM 605 N N . SER A 1 83 ? -8.320 -6.649 -4.194 1.00 80.94 83 SER A N 1
ATOM 606 C CA . SER A 1 83 ? -9.314 -5.573 -4.153 1.00 80.94 83 SER A CA 1
ATOM 607 C C . SER A 1 83 ? -10.736 -6.118 -4.251 1.00 80.94 83 SER A C 1
ATOM 609 O O . SER A 1 83 ? -11.624 -5.646 -3.544 1.00 80.94 83 SER A O 1
ATOM 611 N N . GLY A 1 84 ? -10.956 -7.130 -5.094 1.00 79.81 84 GLY A N 1
ATOM 612 C CA . GLY A 1 84 ? -12.221 -7.851 -5.194 1.00 79.81 84 GLY A CA 1
ATOM 613 C C . GLY A 1 84 ? -12.566 -8.569 -3.894 1.00 79.81 84 GLY A C 1
ATOM 614 O O . GLY A 1 84 ? -13.648 -8.370 -3.352 1.00 79.81 84 GLY A O 1
ATOM 615 N N . ALA A 1 85 ? -11.625 -9.330 -3.341 1.00 75.44 85 ALA A N 1
ATOM 616 C CA . ALA A 1 85 ? -11.859 -10.100 -2.127 1.0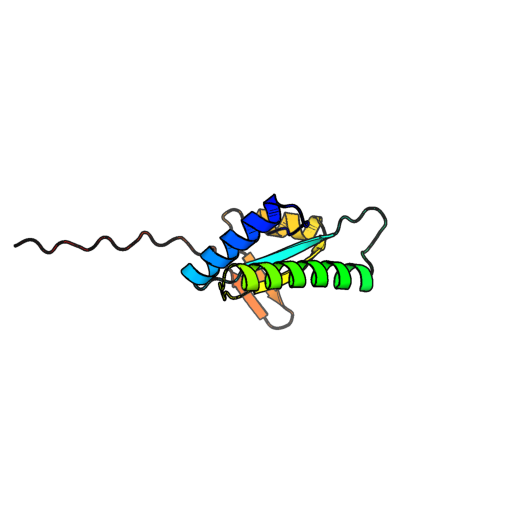0 75.44 85 ALA A CA 1
ATOM 617 C C . ALA A 1 85 ? -12.008 -9.215 -0.866 1.00 75.44 85 ALA A C 1
ATOM 619 O O . ALA A 1 85 ? -12.737 -9.569 0.057 1.00 75.44 85 ALA A O 1
ATOM 620 N N . ALA A 1 86 ? -11.396 -8.025 -0.842 1.00 74.12 86 ALA A N 1
ATOM 621 C CA . ALA A 1 86 ? -11.579 -7.039 0.225 1.00 74.12 86 ALA A CA 1
ATOM 622 C C . ALA A 1 86 ? -12.938 -6.307 0.174 1.00 74.12 86 ALA A C 1
ATOM 624 O O . ALA A 1 86 ? -13.335 -5.693 1.169 1.00 74.12 86 ALA A O 1
ATOM 625 N N . ARG A 1 87 ? -13.674 -6.345 -0.950 1.00 68.25 87 ARG A N 1
ATOM 626 C CA . ARG A 1 87 ? -15.023 -5.757 -1.045 1.00 68.25 87 ARG A CA 1
ATOM 627 C C . ARG A 1 87 ? -16.037 -6.640 -0.314 1.00 68.25 87 ARG A C 1
ATOM 629 O O . ARG A 1 87 ? -16.717 -7.461 -0.915 1.00 68.25 87 ARG A O 1
ATOM 636 N N . GLY A 1 88 ? -16.140 -6.442 0.999 1.00 62.88 88 GLY A N 1
ATOM 637 C CA . GLY A 1 88 ? -17.166 -7.065 1.844 1.00 62.88 88 GLY A CA 1
ATOM 638 C C . GLY A 1 88 ? -16.918 -8.533 2.209 1.00 62.88 88 GLY A C 1
ATOM 639 O O . GLY A 1 88 ? -17.771 -9.124 2.865 1.00 62.88 88 GLY A O 1
ATOM 640 N N . GLY A 1 89 ? -15.778 -9.108 1.814 1.00 59.72 89 GLY A N 1
ATOM 641 C CA . GLY A 1 89 ? -15.386 -10.482 2.130 1.00 59.72 89 GLY A CA 1
ATOM 642 C C . GLY A 1 89 ? -14.336 -10.584 3.241 1.00 59.72 89 GLY A C 1
ATOM 643 O O . GLY A 1 89 ? -13.592 -9.641 3.516 1.00 59.72 89 GLY A O 1
ATOM 644 N N . ASP A 1 90 ? -14.262 -11.760 3.863 1.00 59.66 90 ASP A N 1
ATOM 645 C CA . ASP A 1 90 ? -13.136 -12.153 4.711 1.00 59.66 90 ASP A CA 1
ATOM 646 C C . ASP A 1 90 ? -11.990 -12.682 3.829 1.00 59.66 90 ASP A C 1
ATOM 648 O O . ASP A 1 90 ? -12.205 -13.519 2.952 1.00 59.66 90 ASP A O 1
ATOM 652 N N . LEU A 1 91 ? -10.754 -12.242 4.072 1.00 61.28 91 LEU A N 1
ATOM 653 C CA . LEU A 1 91 ? -9.569 -12.752 3.372 1.00 61.28 91 LEU A CA 1
ATOM 654 C C . LEU A 1 91 ? -8.893 -13.829 4.222 1.00 61.28 91 LEU A C 1
ATOM 656 O O . LEU A 1 91 ? -8.667 -13.612 5.405 1.00 61.28 91 LEU A O 1
ATOM 660 N N . VAL A 1 92 ? -8.483 -14.964 3.654 1.00 53.53 92 VAL A N 1
ATOM 661 C CA . VAL A 1 92 ? -7.604 -15.922 4.353 1.00 53.53 92 VAL A CA 1
ATOM 662 C C . VAL A 1 92 ? -6.209 -15.845 3.752 1.00 53.53 92 VAL A C 1
ATOM 664 O O . VAL A 1 92 ? -5.994 -16.232 2.609 1.00 53.53 92 VAL A O 1
ATOM 667 N N . LEU A 1 93 ? -5.242 -15.381 4.539 1.00 63.97 93 LEU A N 1
ATOM 668 C CA . LEU A 1 93 ? -3.830 -15.474 4.199 1.00 63.97 93 LEU A CA 1
ATOM 669 C C . LEU A 1 93 ? -3.328 -16.876 4.556 1.00 63.97 93 LEU A C 1
ATOM 671 O O . LEU A 1 93 ? -3.255 -17.227 5.733 1.00 63.97 93 LEU A O 1
ATOM 675 N N . VAL A 1 94 ? -2.969 -17.666 3.550 1.00 50.69 94 VAL A N 1
ATOM 676 C CA . VAL A 1 94 ? -2.298 -18.959 3.729 1.00 50.69 94 VAL A CA 1
ATOM 677 C C . VAL A 1 94 ? -0.816 -18.775 3.421 1.00 50.69 94 VAL A C 1
ATOM 679 O O . VAL A 1 94 ? -0.454 -18.348 2.330 1.00 50.69 94 VAL A O 1
ATOM 682 N N . THR A 1 95 ? 0.040 -19.079 4.387 1.00 68.00 95 THR A N 1
ATOM 683 C CA . THR A 1 95 ? 1.498 -19.115 4.239 1.00 68.00 95 THR A CA 1
ATOM 684 C C . THR A 1 95 ? 1.978 -20.559 4.375 1.00 68.00 95 THR A C 1
ATOM 686 O O . THR A 1 95 ? 1.256 -21.418 4.880 1.00 68.00 95 THR A O 1
ATOM 689 N N . GLY A 1 96 ? 3.234 -20.837 4.010 1.00 48.53 96 GLY A N 1
ATOM 690 C CA . GLY A 1 96 ? 3.851 -22.146 4.279 1.00 48.53 96 GLY A CA 1
ATOM 691 C C . GLY A 1 96 ? 3.924 -22.509 5.772 1.00 48.53 96 GLY A C 1
ATOM 692 O O . GLY A 1 96 ? 4.199 -23.651 6.115 1.00 48.53 96 GLY A O 1
ATOM 693 N N . THR A 1 97 ? 3.657 -21.549 6.661 1.00 68.44 97 THR A N 1
ATOM 694 C CA . THR A 1 97 ? 3.706 -21.695 8.120 1.00 68.44 97 THR A CA 1
ATOM 695 C C . THR A 1 97 ? 2.332 -21.660 8.791 1.00 68.44 97 THR A C 1
ATOM 697 O O . THR A 1 97 ? 2.254 -21.823 10.007 1.00 68.44 97 THR A O 1
ATOM 700 N N . GLY A 1 98 ? 1.238 -21.453 8.048 1.00 56.16 98 GLY A N 1
ATOM 701 C CA . GLY A 1 98 ? -0.100 -21.459 8.635 1.00 56.16 98 GLY A CA 1
ATOM 702 C C . GLY A 1 98 ? -1.169 -20.732 7.828 1.00 56.16 98 GLY A C 1
ATOM 703 O O . GLY A 1 98 ? -0.985 -20.351 6.676 1.00 56.16 98 GLY A O 1
ATOM 704 N N . LYS A 1 99 ? -2.333 -20.549 8.453 1.00 60.09 99 LYS A N 1
ATOM 705 C CA . LYS A 1 99 ? -3.496 -19.873 7.867 1.00 60.09 99 LYS A CA 1
ATOM 706 C C . LYS A 1 99 ? -3.963 -18.777 8.817 1.00 60.09 99 LYS A C 1
ATOM 708 O O . LYS A 1 99 ? -4.066 -19.009 10.020 1.00 60.09 99 LYS A O 1
ATOM 713 N N . ARG A 1 100 ? -4.266 -17.593 8.292 1.00 64.88 100 ARG A N 1
ATOM 714 C CA . ARG A 1 100 ? -4.757 -16.447 9.061 1.00 64.88 100 ARG A CA 1
ATOM 715 C C . ARG A 1 100 ? -5.960 -15.821 8.370 1.00 64.88 100 ARG A C 1
ATOM 717 O O . ARG A 1 100 ? -5.838 -15.328 7.257 1.00 64.88 100 ARG A O 1
ATOM 724 N N . LEU A 1 101 ? -7.098 -15.787 9.057 1.00 66.56 101 LEU A N 1
ATOM 725 C CA . LEU A 1 101 ? -8.281 -15.050 8.617 1.00 66.56 101 LEU A CA 1
ATOM 726 C C . LEU A 1 101 ? -8.097 -13.553 8.916 1.00 66.56 101 LEU A C 1
ATOM 728 O O . LEU A 1 101 ? -7.876 -13.160 10.062 1.00 66.56 101 LEU A O 1
ATOM 732 N N . LEU A 1 102 ? -8.179 -12.725 7.887 1.00 68.88 102 LEU A N 1
ATOM 733 C CA . LEU A 1 102 ? -8.255 -11.275 7.938 1.00 68.88 102 LEU A CA 1
ATOM 734 C C . LEU A 1 102 ? -9.718 -10.897 7.702 1.00 68.88 102 LEU A C 1
ATOM 736 O O . LEU A 1 102 ? -10.224 -10.971 6.584 1.00 68.88 102 LEU A O 1
ATOM 740 N N . ARG A 1 103 ? -10.404 -10.512 8.774 1.00 62.53 103 ARG A N 1
ATOM 741 C CA . ARG A 1 103 ? -11.772 -10.003 8.681 1.00 62.53 103 ARG A CA 1
ATOM 742 C C . ARG A 1 103 ? -11.752 -8.497 8.443 1.00 62.53 103 ARG A C 1
ATOM 744 O O . ARG A 1 103 ? -10.879 -7.822 9.004 1.00 62.53 103 ARG A O 1
ATOM 751 N N . PRO A 1 104 ? -12.711 -7.944 7.687 1.00 61.41 104 PRO A N 1
ATOM 752 C CA . PRO A 1 104 ? -12.957 -6.514 7.680 1.00 61.41 104 PRO A CA 1
ATOM 753 C C . PRO A 1 104 ? -13.111 -6.006 9.117 1.00 61.41 104 PRO A C 1
ATOM 755 O O . PRO A 1 104 ? -13.880 -6.554 9.912 1.00 61.41 104 PRO A O 1
ATOM 758 N N . ALA A 1 105 ? -12.378 -4.951 9.472 1.00 58.88 105 ALA A N 1
ATOM 759 C CA . ALA A 1 105 ? -12.615 -4.256 10.727 1.00 58.88 105 ALA A CA 1
ATOM 760 C C . ALA A 1 105 ? -13.958 -3.522 10.610 1.00 58.88 105 ALA A C 1
ATOM 762 O O . ALA A 1 105 ? -14.027 -2.439 10.030 1.00 58.88 105 ALA A O 1
ATOM 763 N N . VAL A 1 106 ? -15.036 -4.129 11.113 1.00 59.53 106 VAL A N 1
ATOM 764 C CA . VAL A 1 106 ? -16.360 -3.495 11.142 1.00 59.53 106 VAL A CA 1
ATOM 765 C C . VAL A 1 106 ? -16.251 -2.209 11.972 1.00 59.53 106 VAL A C 1
ATOM 767 O O . VAL A 1 106 ? -15.854 -2.287 13.141 1.00 59.53 106 VAL A O 1
ATOM 770 N N . PRO A 1 107 ? -16.575 -1.024 11.414 1.00 54.62 107 PRO A N 1
ATOM 771 C CA . PRO A 1 107 ? -16.593 0.211 12.183 1.00 54.62 107 PRO A CA 1
ATOM 772 C C . PRO A 1 107 ? -17.556 0.054 13.359 1.00 54.62 107 PRO A C 1
ATOM 774 O O . PRO A 1 107 ? -18.761 -0.103 13.167 1.00 54.62 107 PRO A O 1
ATOM 777 N N . ARG A 1 108 ? -17.036 0.071 14.590 1.00 61.50 108 ARG A N 1
ATOM 778 C CA . ARG A 1 108 ? -17.904 0.106 15.768 1.00 61.50 108 ARG A CA 1
ATOM 779 C C . ARG A 1 108 ? -18.574 1.480 15.806 1.00 61.50 108 ARG A C 1
ATOM 781 O O . ARG A 1 108 ? -17.850 2.480 15.766 1.00 61.50 108 ARG A O 1
ATOM 788 N N . PRO A 1 109 ? -19.913 1.565 15.876 1.00 60.62 109 PRO A N 1
ATOM 789 C CA . PRO A 1 109 ? -20.561 2.842 16.118 1.00 60.62 109 PRO A CA 1
ATOM 790 C C . PRO A 1 109 ? -20.031 3.411 17.445 1.00 60.62 109 PRO A C 1
ATOM 792 O O . PRO A 1 109 ? -19.830 2.644 18.394 1.00 60.62 109 PRO A O 1
ATOM 795 N N . PRO A 1 110 ? -19.755 4.725 17.525 1.00 66.75 110 PRO A N 1
ATOM 796 C CA . PRO A 1 110 ? -19.302 5.337 18.765 1.00 66.75 110 PRO A CA 1
ATOM 797 C C . PRO A 1 110 ? -20.330 5.042 19.858 1.00 66.75 110 PRO A C 1
ATOM 799 O O . PRO A 1 110 ? -21.531 5.233 19.652 1.00 66.75 110 PRO A O 1
ATOM 802 N N . ALA A 1 111 ? -19.860 4.539 21.001 1.00 64.75 111 ALA A N 1
ATOM 803 C CA . ALA A 1 111 ? -20.719 4.226 22.132 1.00 64.75 111 ALA A CA 1
ATOM 804 C C . ALA A 1 111 ? -21.488 5.494 22.532 1.00 64.75 111 ALA A C 1
ATOM 806 O O . ALA A 1 111 ? -20.905 6.449 23.049 1.00 64.75 111 ALA A O 1
ATOM 807 N N . ARG A 1 112 ? -22.800 5.529 22.264 1.00 66.00 112 ARG A N 1
ATOM 808 C CA . ARG A 1 112 ? -23.670 6.573 22.806 1.00 66.00 112 ARG A CA 1
ATOM 809 C C . ARG A 1 112 ? -23.633 6.419 24.323 1.00 66.00 112 ARG A C 1
ATOM 811 O O . ARG A 1 112 ? -24.009 5.368 24.839 1.00 66.00 112 ARG A O 1
ATOM 818 N N . ARG A 1 113 ? -23.152 7.446 25.031 1.00 63.81 113 ARG A N 1
ATOM 819 C CA . ARG A 1 113 ? -23.292 7.528 26.490 1.00 63.81 113 ARG A CA 1
ATOM 820 C C . ARG A 1 113 ? -24.775 7.362 26.812 1.00 63.81 113 ARG A C 1
ATOM 822 O O . ARG A 1 113 ? -25.584 8.198 26.418 1.00 63.81 113 ARG A O 1
ATOM 829 N N . LEU A 1 114 ? -25.117 6.280 27.506 1.00 65.31 114 LEU A N 1
ATOM 830 C CA . LEU A 1 114 ? -26.401 6.154 28.180 1.00 65.31 114 LEU A CA 1
ATOM 831 C C . LEU A 1 114 ? -26.454 7.274 29.220 1.00 65.31 114 LEU A C 1
ATOM 833 O O . LEU A 1 114 ? -25.733 7.235 30.217 1.00 65.31 114 LEU A O 1
ATOM 837 N N . ALA A 1 115 ? -27.251 8.306 28.951 1.00 66.06 115 ALA A N 1
ATOM 838 C CA . ALA A 1 115 ? -27.621 9.270 29.969 1.00 66.06 115 ALA A CA 1
ATOM 839 C C . ALA A 1 115 ? -28.437 8.508 31.021 1.00 66.06 115 ALA A C 1
ATOM 841 O O . ALA A 1 115 ? -29.536 8.033 30.740 1.00 66.06 115 ALA A O 1
ATOM 842 N N . ARG A 1 116 ? -27.856 8.314 32.208 1.00 61.12 116 ARG A N 1
ATOM 843 C CA . ARG A 1 116 ? -28.566 7.777 33.367 1.00 61.12 116 ARG A CA 1
ATOM 844 C C . ARG A 1 116 ? -29.515 8.888 33.832 1.00 61.12 116 ARG A C 1
ATOM 846 O O . ARG A 1 116 ? -29.049 9.914 34.319 1.00 61.12 116 ARG A O 1
ATOM 853 N N . GLY A 1 117 ? -30.804 8.717 33.541 1.00 68.00 117 GLY A N 1
ATOM 854 C CA . GLY A 1 117 ? -31.872 9.611 33.988 1.00 68.00 117 GLY A CA 1
ATOM 855 C C . GLY A 1 117 ? -32.001 9.610 35.512 1.00 68.00 117 GLY A C 1
ATOM 856 O O . GLY A 1 117 ? -31.634 8.619 36.145 1.00 68.00 117 GLY A O 1
ATOM 857 N N . ALA A 1 118 ? -32.450 10.762 36.015 1.00 51.44 118 ALA A N 1
ATOM 858 C CA . ALA A 1 118 ? -32.539 11.212 37.405 1.00 51.44 118 ALA A CA 1
ATOM 859 C C . ALA A 1 118 ? -33.226 10.247 38.380 1.00 51.44 118 ALA A C 1
ATOM 861 O O . ALA A 1 118 ? -34.187 9.565 37.959 1.00 51.44 118 ALA A O 1
#